Protein AF-A0A8H8CMS2-F1 (afdb_monomer_lite)

InterPro domains:
  IPR013892 Cytochrome c oxidase biogenesis protein Cmc1-like [PF08583] (34-93)

Sequence (104 aa):
MSATRAHAAPDWLVHISFYFTSPYARSALGQKASLRPVCQEFIEALERCHANGWTKFIGACNQNKDDLNHCLRTERLTRTKMNREKAKLRRDKTDQALQEFRAL

Secondary structure (DSSP, 8-state):
---PPPPPPPHHHHHHHHHHH-TTGGG-S---S---GGGHHHHHHHHHHHTSTTTTTTTTTHHHHHHHHHHHHHHHHHHHHHHHHHHHHHHHHHHHHHHHHHT-

Radius of gyration: 25.85 Å; chains: 1; bounding box: 72×26×60 Å

pLDDT: mean 79.19, std 19.65, range [39.0, 97.88]

Foldseek 3Di:
DDDDDDDDDPPVVVVVCCCVPDPPNPPPPDPPPPPPVQLVVLVVLLVVQCVVVVCVVVCVSVVSVVSSVVSVVVVVVVVVVVVVVVVVVVVVVVVVVVVVVVVD

Organism: Psilocybe cubensis (NCBI:txid181762)

Structure (mmCIF, N/CA/C/O backbone):
data_AF-A0A8H8CMS2-F1
#
_entry.id   AF-A0A8H8CMS2-F1
#
loop_
_atom_site.group_PDB
_atom_site.id
_atom_site.type_symbol
_atom_site.label_atom_id
_atom_site.label_alt_id
_atom_site.label_comp_id
_atom_site.label_asym_id
_atom_site.label_entity_id
_atom_site.label_seq_id
_atom_site.pdbx_PDB_ins_code
_atom_site.Cartn_x
_atom_site.Cartn_y
_atom_site.Cartn_z
_atom_site.occupancy
_atom_site.B_iso_or_equiv
_atom_site.auth_seq_id
_atom_site.auth_comp_id
_atom_site.auth_asym_id
_atom_site.auth_atom_id
_atom_site.pdbx_PDB_model_num
ATOM 1 N N . MET A 1 1 ? 48.928 -17.450 41.182 1.00 41.09 1 MET A N 1
ATOM 2 C CA . MET A 1 1 ? 48.007 -17.809 40.081 1.00 41.09 1 MET A CA 1
ATOM 3 C C . MET A 1 1 ? 47.214 -16.557 39.744 1.00 41.09 1 MET A C 1
ATOM 5 O O . MET A 1 1 ? 46.242 -16.252 40.419 1.00 41.09 1 MET A O 1
ATOM 9 N N . SER A 1 2 ? 47.726 -15.754 38.812 1.00 39.00 2 SER A N 1
ATOM 10 C CA . SER A 1 2 ? 47.164 -14.442 38.479 1.00 39.00 2 SER A CA 1
ATOM 11 C C . SER A 1 2 ? 46.068 -14.608 37.432 1.00 39.00 2 SER A C 1
ATOM 13 O O . SER A 1 2 ? 46.341 -15.080 36.332 1.00 39.00 2 SER A O 1
ATOM 15 N N . ALA A 1 3 ? 44.836 -14.238 37.778 1.00 44.59 3 ALA A N 1
ATOM 16 C CA . ALA A 1 3 ? 43.734 -14.160 36.831 1.00 44.59 3 ALA A CA 1
ATOM 17 C C . ALA A 1 3 ? 43.952 -12.945 35.917 1.00 44.59 3 ALA A C 1
ATOM 19 O O . ALA A 1 3 ? 43.883 -11.797 36.358 1.00 44.59 3 ALA A O 1
ATOM 20 N N . THR A 1 4 ? 44.252 -13.189 34.645 1.00 49.25 4 THR A N 1
ATOM 21 C CA . THR A 1 4 ? 44.281 -12.150 33.618 1.00 49.25 4 THR A CA 1
ATOM 22 C C . THR A 1 4 ? 42.850 -11.684 33.348 1.00 49.25 4 THR A C 1
ATOM 24 O O . THR A 1 4 ? 41.976 -12.464 32.975 1.00 49.25 4 THR A O 1
ATOM 27 N N . ARG A 1 5 ? 42.587 -10.391 33.578 1.00 46.09 5 ARG A N 1
ATOM 28 C CA . ARG A 1 5 ? 41.339 -9.725 33.180 1.00 46.09 5 ARG A CA 1
ATOM 29 C C . ARG A 1 5 ? 41.205 -9.825 31.660 1.00 46.09 5 ARG A C 1
ATOM 31 O O . ARG A 1 5 ? 42.033 -9.281 30.936 1.00 46.09 5 ARG A O 1
ATOM 38 N N . ALA A 1 6 ? 40.163 -10.506 31.190 1.00 45.66 6 ALA A N 1
ATOM 39 C CA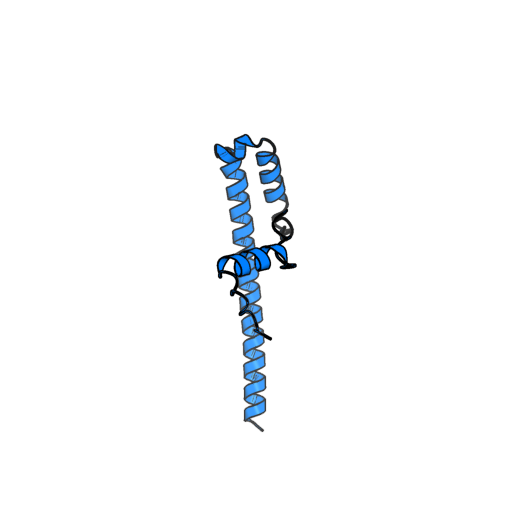 . ALA A 1 6 ? 39.766 -10.481 29.791 1.00 45.66 6 ALA A CA 1
ATOM 40 C C . ALA A 1 6 ? 39.428 -9.036 29.392 1.00 45.66 6 ALA A C 1
ATOM 42 O O . ALA A 1 6 ? 38.608 -8.379 30.038 1.00 45.66 6 ALA A O 1
ATOM 43 N N . HIS A 1 7 ? 40.083 -8.530 28.349 1.00 48.47 7 HIS A N 1
ATOM 44 C CA . HIS A 1 7 ? 39.713 -7.266 27.729 1.00 48.47 7 HIS A CA 1
ATOM 45 C C . HIS A 1 7 ? 38.304 -7.405 27.138 1.00 48.47 7 HIS A C 1
ATOM 47 O O . HIS A 1 7 ? 38.059 -8.287 26.315 1.00 48.47 7 HIS A O 1
ATOM 53 N N . ALA A 1 8 ? 37.377 -6.552 27.579 1.00 55.00 8 ALA A N 1
ATOM 54 C CA . ALA A 1 8 ? 36.060 -6.422 26.971 1.00 55.00 8 ALA A CA 1
ATOM 55 C C . ALA A 1 8 ? 36.228 -6.050 25.490 1.00 55.00 8 ALA A C 1
ATOM 57 O O . ALA A 1 8 ? 36.963 -5.116 25.161 1.00 55.00 8 ALA A O 1
ATOM 58 N N . ALA A 1 9 ? 35.587 -6.808 24.599 1.00 57.81 9 ALA A N 1
ATOM 59 C CA . ALA A 1 9 ? 35.587 -6.500 23.176 1.00 57.81 9 ALA A CA 1
ATOM 60 C C . ALA A 1 9 ? 34.928 -5.123 22.946 1.00 57.81 9 ALA A C 1
ATOM 62 O O . ALA A 1 9 ? 33.917 -4.830 23.586 1.00 57.81 9 ALA A O 1
ATOM 63 N N . PRO A 1 10 ? 35.473 -4.269 22.065 1.00 59.84 10 PRO A N 1
ATOM 64 C CA . PRO A 1 10 ? 34.894 -2.958 21.782 1.00 59.84 10 PRO A CA 1
ATOM 65 C C . PRO A 1 10 ? 33.487 -3.079 21.168 1.00 59.84 10 PRO A C 1
ATOM 67 O O . PRO A 1 10 ? 33.248 -3.951 20.334 1.00 59.84 10 PRO A O 1
ATOM 70 N N . ASP A 1 11 ? 32.575 -2.178 21.553 1.00 63.50 11 ASP A N 1
ATOM 71 C CA . ASP A 1 11 ? 31.128 -2.191 21.236 1.00 63.50 11 ASP A CA 1
ATOM 72 C C . ASP A 1 11 ? 30.771 -2.424 19.751 1.00 63.50 11 ASP A C 1
ATOM 74 O O . ASP A 1 11 ? 29.719 -2.981 19.431 1.00 63.50 11 ASP A O 1
ATOM 78 N N . TRP A 1 12 ? 31.653 -2.062 18.812 1.00 55.38 12 TRP A N 1
ATOM 79 C CA . TRP A 1 12 ? 31.431 -2.288 17.379 1.00 55.38 12 TRP A CA 1
ATOM 80 C C . TRP A 1 12 ? 31.485 -3.774 16.973 1.00 55.38 12 TRP A C 1
ATOM 82 O O . TRP A 1 12 ? 30.819 -4.172 16.014 1.00 55.38 12 TRP A O 1
ATOM 92 N N . LEU A 1 13 ? 32.218 -4.618 17.710 1.00 58.28 13 LEU A N 1
ATOM 93 C CA . LEU A 1 13 ? 32.282 -6.066 17.462 1.00 58.28 13 LEU A CA 1
ATOM 94 C C . LEU A 1 13 ? 30.971 -6.774 17.834 1.00 58.28 13 LEU A C 1
ATOM 96 O O . LEU A 1 13 ? 30.594 -7.747 17.178 1.00 58.28 13 LEU A O 1
ATOM 100 N N . VAL A 1 14 ? 30.235 -6.258 18.824 1.00 58.06 14 VAL A N 1
ATOM 101 C CA . VAL A 1 14 ? 28.911 -6.780 19.203 1.00 58.06 14 VAL A CA 1
ATOM 102 C C . VAL A 1 14 ? 27.889 -6.498 18.093 1.00 58.06 14 VAL A C 1
ATOM 104 O O . VAL A 1 14 ? 27.106 -7.378 17.737 1.00 58.06 14 VAL A O 1
ATOM 107 N N . HIS A 1 15 ? 27.959 -5.321 17.462 1.00 56.34 15 HIS A N 1
ATOM 108 C CA . HIS A 1 15 ? 27.106 -4.960 16.323 1.00 56.34 15 HIS A CA 1
ATOM 109 C C . HIS A 1 15 ? 27.380 -5.796 15.059 1.00 56.34 15 HIS A C 1
ATOM 111 O O . HIS A 1 15 ? 26.435 -6.235 14.401 1.00 56.34 15 HIS A O 1
ATOM 117 N N . ILE A 1 16 ? 28.647 -6.049 14.713 1.00 60.25 16 ILE A N 1
ATOM 118 C CA . ILE A 1 16 ? 28.998 -6.855 13.527 1.00 60.25 16 ILE A CA 1
ATOM 119 C C . ILE A 1 16 ? 28.573 -8.316 13.702 1.00 60.25 16 ILE A C 1
ATOM 121 O O . ILE A 1 16 ? 28.015 -8.913 12.780 1.00 60.25 16 ILE A O 1
ATOM 125 N N . SER A 1 17 ? 28.772 -8.884 14.894 1.00 59.09 17 SER A N 1
ATOM 126 C CA . SER A 1 17 ? 28.347 -10.257 15.181 1.00 59.09 17 SER A CA 1
ATOM 127 C C . SER A 1 17 ? 26.821 -10.411 15.117 1.00 59.09 17 SER A C 1
ATOM 129 O O . SER A 1 17 ? 26.320 -11.407 14.593 1.00 59.09 17 SER A O 1
ATOM 131 N N . PHE A 1 18 ? 26.062 -9.391 15.539 1.00 55.16 18 PHE A N 1
ATOM 132 C CA . PHE A 1 18 ? 24.597 -9.378 15.446 1.00 55.16 18 PHE A CA 1
ATOM 133 C C . PHE A 1 18 ? 24.087 -9.406 13.994 1.00 55.16 18 PHE A C 1
ATOM 135 O O . PHE A 1 18 ? 23.098 -10.073 13.696 1.00 55.16 18 PHE A O 1
ATOM 142 N N . TYR A 1 19 ? 24.783 -8.747 13.062 1.00 58.41 19 TYR A N 1
ATOM 143 C CA . TYR A 1 19 ? 24.443 -8.803 11.635 1.00 58.41 19 TYR A CA 1
ATOM 144 C C . TYR A 1 19 ? 24.736 -10.166 10.999 1.00 58.41 19 TYR A C 1
ATOM 146 O O . TYR A 1 19 ? 23.991 -10.598 10.124 1.00 58.41 19 TYR A O 1
ATOM 154 N N . PHE A 1 20 ? 25.797 -10.853 11.425 1.00 57.44 20 PHE A N 1
ATOM 155 C CA . PHE A 1 20 ? 26.217 -12.113 10.801 1.00 57.44 20 PHE A CA 1
ATOM 156 C C . PHE A 1 20 ? 25.546 -13.358 11.400 1.00 57.44 20 PHE A C 1
ATOM 158 O O . PHE A 1 20 ? 25.399 -14.366 10.710 1.00 57.44 20 PHE A O 1
ATOM 165 N N . THR A 1 21 ? 25.115 -13.295 12.663 1.00 57.19 21 THR A N 1
ATOM 166 C CA . THR A 1 21 ? 24.469 -14.417 13.372 1.00 57.19 21 THR A CA 1
ATOM 167 C C . THR A 1 21 ? 22.947 -14.334 13.392 1.00 57.19 21 THR A C 1
ATOM 169 O O . THR A 1 21 ? 22.285 -15.309 13.746 1.00 57.19 21 THR A O 1
ATOM 172 N N . SER A 1 22 ? 22.366 -13.201 12.986 1.00 51.25 22 SER A N 1
ATOM 173 C CA . SER A 1 22 ? 20.916 -13.066 12.939 1.00 51.25 22 SER A CA 1
ATOM 174 C C . SER A 1 22 ? 20.325 -13.934 11.819 1.00 51.25 22 SER A C 1
ATOM 176 O O . SER A 1 22 ? 20.610 -13.693 10.640 1.00 51.25 22 SER A O 1
ATOM 178 N N . PRO A 1 23 ? 19.413 -14.876 12.131 1.00 56.00 23 PRO A N 1
ATOM 179 C CA . PRO A 1 23 ? 18.656 -15.604 11.113 1.00 56.00 23 PRO A CA 1
ATOM 180 C C . PRO A 1 23 ? 17.753 -14.683 10.266 1.00 56.00 23 PRO A C 1
ATOM 182 O O . PRO A 1 23 ? 17.195 -15.128 9.268 1.00 56.00 23 PRO A O 1
ATOM 185 N N . TYR A 1 24 ? 17.642 -13.391 10.610 1.00 55.00 24 TYR A N 1
ATOM 186 C CA . TYR A 1 24 ? 16.918 -12.377 9.838 1.00 55.00 24 TYR A CA 1
ATOM 187 C C . TYR A 1 24 ? 17.776 -11.603 8.822 1.00 55.00 24 TYR A C 1
ATOM 189 O O . TYR A 1 24 ? 17.217 -10.905 7.975 1.00 55.00 24 TYR A O 1
ATOM 197 N N . ALA A 1 25 ? 19.108 -11.724 8.845 1.00 51.75 25 ALA A N 1
ATOM 198 C CA . ALA A 1 25 ? 19.984 -10.962 7.945 1.00 51.75 25 ALA A CA 1
ATOM 199 C C . ALA A 1 25 ? 20.046 -11.521 6.506 1.00 51.75 25 ALA A C 1
ATOM 201 O O . ALA A 1 25 ? 20.490 -10.834 5.586 1.00 51.75 25 ALA A O 1
ATOM 202 N N . ARG A 1 26 ? 19.542 -12.740 6.264 1.00 50.78 26 ARG A N 1
ATOM 203 C CA . ARG A 1 26 ? 19.523 -13.400 4.941 1.00 50.78 26 ARG A CA 1
ATOM 204 C C . ARG A 1 26 ? 18.265 -13.086 4.110 1.00 50.78 26 ARG A C 1
ATOM 206 O O . ARG A 1 26 ? 17.839 -13.898 3.301 1.00 50.78 26 ARG A O 1
ATOM 213 N N . SER A 1 27 ? 17.672 -11.905 4.269 1.00 48.78 27 SER A N 1
ATOM 214 C CA . SER A 1 27 ? 16.455 -11.514 3.526 1.00 48.78 27 SER A CA 1
ATOM 215 C C . SER A 1 27 ? 16.666 -10.335 2.568 1.00 48.78 27 SER A C 1
ATOM 217 O O . SER A 1 27 ? 15.705 -9.753 2.074 1.00 48.78 27 SER A O 1
ATOM 219 N N . ALA A 1 28 ? 17.919 -9.970 2.277 1.00 48.56 28 ALA A N 1
ATOM 220 C CA . ALA A 1 28 ? 18.255 -8.863 1.376 1.00 48.56 28 ALA A CA 1
ATOM 221 C C . ALA A 1 28 ? 18.448 -9.276 -0.102 1.00 48.56 28 ALA A C 1
ATOM 223 O O . ALA A 1 28 ? 18.992 -8.507 -0.889 1.00 48.56 28 ALA A O 1
ATOM 224 N N . LEU A 1 29 ? 17.980 -10.462 -0.509 1.00 49.53 29 LEU A N 1
ATOM 225 C CA . LEU A 1 29 ? 17.897 -10.876 -1.914 1.00 49.53 29 LEU A CA 1
ATOM 226 C C . LEU A 1 29 ? 16.432 -11.178 -2.253 1.00 49.53 29 LEU A C 1
ATOM 228 O O . LEU A 1 29 ? 15.950 -12.282 -2.034 1.00 49.53 29 LEU A O 1
ATOM 232 N N . GLY A 1 30 ? 15.720 -10.176 -2.778 1.00 46.69 30 GLY A N 1
ATOM 233 C CA . GLY A 1 30 ? 14.397 -10.369 -3.383 1.00 46.69 30 GLY A CA 1
ATOM 234 C C . GLY A 1 30 ? 13.217 -9.877 -2.546 1.00 46.69 30 GLY A C 1
ATOM 235 O O . GLY A 1 30 ? 12.407 -10.659 -2.060 1.00 46.69 30 GLY A O 1
ATOM 236 N N . GLN A 1 31 ? 13.038 -8.556 -2.482 1.00 50.09 31 GLN A N 1
ATOM 237 C CA . GLN A 1 31 ? 11.780 -7.905 -2.084 1.00 50.09 31 GLN A CA 1
ATOM 238 C C . GLN A 1 31 ? 10.646 -8.155 -3.110 1.00 50.09 31 GLN A C 1
ATOM 240 O O . GLN A 1 31 ? 10.061 -7.213 -3.635 1.00 50.09 31 GLN A O 1
ATOM 245 N N . LYS A 1 32 ? 10.331 -9.415 -3.439 1.00 55.00 32 LYS A N 1
ATOM 246 C CA . LYS A 1 32 ? 9.244 -9.781 -4.370 1.00 55.00 32 LYS A CA 1
ATOM 247 C C . LYS A 1 32 ? 8.234 -10.769 -3.778 1.00 55.00 32 LYS A C 1
ATOM 249 O O . LYS A 1 32 ? 7.544 -11.455 -4.513 1.00 55.00 32 LYS A O 1
ATOM 254 N N . ALA A 1 33 ? 8.127 -10.860 -2.453 1.00 45.03 33 ALA A N 1
ATOM 255 C CA . ALA A 1 33 ? 7.216 -11.808 -1.792 1.00 45.03 33 ALA A CA 1
ATOM 256 C C . ALA A 1 33 ? 5.941 -11.159 -1.221 1.00 45.03 33 ALA A C 1
ATOM 258 O O . ALA A 1 33 ? 5.178 -11.794 -0.502 1.00 45.03 33 ALA A O 1
ATOM 259 N N . SER A 1 34 ? 5.680 -9.895 -1.557 1.00 51.31 34 SER A N 1
ATOM 260 C CA . SER A 1 34 ? 4.364 -9.274 -1.375 1.00 51.31 34 SER A CA 1
ATOM 261 C C . SER A 1 34 ? 3.847 -8.771 -2.722 1.00 51.31 34 SER A C 1
ATOM 263 O O . SER A 1 34 ? 3.407 -7.624 -2.833 1.00 51.31 34 SER A O 1
ATOM 265 N N . LEU A 1 35 ? 3.929 -9.604 -3.764 1.00 59.97 35 LEU A N 1
ATOM 266 C CA . LEU A 1 35 ? 3.262 -9.312 -5.025 1.00 59.97 35 LEU A CA 1
ATOM 267 C C . LEU A 1 35 ? 1.759 -9.331 -4.743 1.00 59.97 35 LEU A C 1
ATOM 269 O O . LEU A 1 35 ? 1.158 -10.377 -4.510 1.00 59.97 35 LEU A O 1
ATOM 273 N N . ARG A 1 36 ? 1.161 -8.146 -4.637 1.00 71.06 36 ARG A N 1
ATOM 274 C CA . ARG A 1 36 ? -0.288 -8.013 -4.551 1.00 71.06 36 ARG A CA 1
ATOM 275 C C . ARG A 1 36 ? -0.825 -8.578 -5.869 1.00 71.06 36 ARG A C 1
ATOM 277 O O . ARG A 1 36 ? -0.531 -7.959 -6.889 1.00 71.06 36 ARG A O 1
ATOM 284 N N . PRO A 1 37 ? -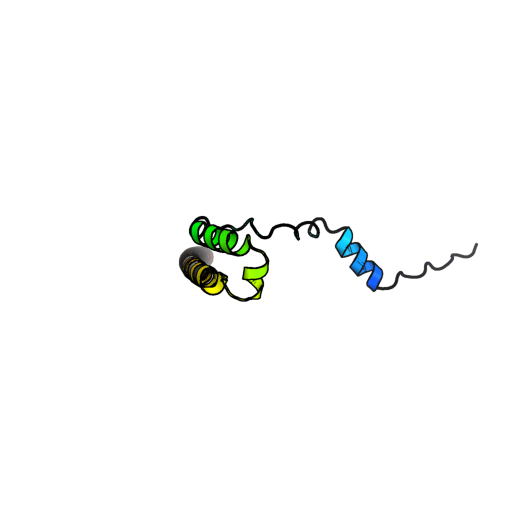1.569 -9.702 -5.889 1.00 79.25 37 PRO A N 1
ATOM 285 C CA . PRO A 1 37 ? -1.970 -10.335 -7.151 1.00 79.25 37 PRO A CA 1
ATOM 286 C C . PRO A 1 37 ? -2.782 -9.372 -8.028 1.00 79.25 37 PRO A C 1
ATOM 288 O O . PRO A 1 37 ? -2.690 -9.407 -9.245 1.00 79.25 37 PRO A O 1
ATOM 291 N N . VAL A 1 38 ? -3.489 -8.429 -7.396 1.00 88.88 38 VAL A N 1
ATOM 292 C CA . VAL A 1 38 ? -4.257 -7.363 -8.056 1.00 88.88 38 VAL A CA 1
ATOM 293 C C . VAL A 1 38 ? -3.387 -6.416 -8.894 1.00 88.88 38 VAL A C 1
ATOM 295 O O . VAL A 1 38 ? -3.874 -5.872 -9.871 1.00 88.88 38 VAL A O 1
ATOM 298 N N . CYS A 1 39 ? -2.115 -6.209 -8.536 1.00 93.75 39 CYS A N 1
ATOM 299 C CA . CYS A 1 39 ? -1.213 -5.301 -9.255 1.00 93.75 39 CYS A CA 1
ATOM 300 C C . CYS A 1 39 ? -0.137 -6.036 -10.066 1.00 93.75 39 CYS A C 1
ATOM 302 O O . CYS A 1 39 ? 0.848 -5.416 -10.464 1.00 93.75 39 CYS A O 1
ATOM 304 N N . GLN A 1 40 ? -0.282 -7.347 -10.281 1.00 92.44 40 GLN A N 1
ATOM 305 C CA . GLN A 1 40 ? 0.740 -8.170 -10.928 1.00 92.44 40 GLN A CA 1
ATOM 306 C C . GLN A 1 40 ? 1.088 -7.673 -12.340 1.00 92.44 40 GLN A C 1
ATOM 308 O O . GLN A 1 40 ? 2.267 -7.526 -12.652 1.00 92.44 40 GLN A O 1
ATOM 313 N N . GLU A 1 41 ? 0.090 -7.315 -13.146 1.00 92.69 41 GLU A N 1
ATOM 314 C CA . GLU A 1 41 ? 0.285 -6.824 -14.518 1.00 92.69 41 GLU A CA 1
ATOM 315 C C . GLU A 1 41 ? 1.150 -5.550 -14.593 1.00 92.69 41 GLU A C 1
ATOM 317 O O . GLU A 1 41 ? 2.033 -5.436 -15.447 1.00 92.69 41 GLU A O 1
ATOM 322 N N . PHE A 1 42 ? 0.972 -4.621 -13.646 1.00 93.12 42 PHE A N 1
ATOM 323 C CA . PHE A 1 42 ? 1.756 -3.385 -13.556 1.00 93.12 42 PHE A CA 1
ATOM 324 C C . PHE A 1 42 ? 3.197 -3.655 -13.121 1.00 93.12 42 PHE A C 1
ATOM 326 O O . PHE A 1 42 ? 4.131 -2.981 -13.558 1.00 93.12 42 PHE A O 1
ATOM 333 N N . ILE A 1 43 ? 3.392 -4.666 -12.271 1.00 92.06 43 ILE A N 1
ATOM 334 C CA . ILE A 1 43 ? 4.727 -5.084 -11.842 1.00 92.06 43 ILE A CA 1
ATOM 335 C C . ILE A 1 43 ? 5.462 -5.730 -13.015 1.00 92.06 43 ILE A C 1
ATOM 337 O O . ILE A 1 43 ? 6.596 -5.351 -13.293 1.00 92.06 43 ILE A O 1
ATOM 341 N N . GLU A 1 44 ? 4.807 -6.618 -13.760 1.00 93.56 44 GLU A N 1
ATOM 342 C CA . GLU A 1 44 ? 5.374 -7.234 -14.962 1.00 93.56 44 GLU A CA 1
ATOM 343 C C . GLU A 1 44 ? 5.680 -6.199 -16.056 1.00 93.56 44 GLU A C 1
ATOM 345 O O . GLU A 1 44 ? 6.685 -6.313 -16.758 1.00 93.56 44 GLU A O 1
ATOM 350 N N . ALA A 1 45 ? 4.853 -5.162 -16.216 1.00 92.19 45 ALA A N 1
ATOM 351 C CA . ALA A 1 45 ? 5.130 -4.053 -17.131 1.00 92.19 45 ALA A CA 1
ATOM 352 C C . ALA A 1 45 ? 6.386 -3.264 -16.722 1.00 92.19 45 ALA A C 1
ATOM 354 O O . ALA A 1 45 ? 7.261 -2.997 -17.553 1.00 92.19 45 ALA A O 1
ATOM 355 N N . LEU A 1 46 ? 6.523 -2.944 -15.432 1.00 92.56 46 LEU A N 1
ATOM 356 C CA . LEU A 1 46 ? 7.696 -2.244 -14.916 1.00 92.56 46 LEU A CA 1
ATOM 357 C C . LEU A 1 46 ? 8.966 -3.106 -14.999 1.00 92.56 46 LEU A C 1
ATOM 359 O O . LEU A 1 46 ? 10.029 -2.599 -15.353 1.00 92.56 46 LEU A O 1
ATOM 363 N N . GLU A 1 47 ? 8.865 -4.407 -14.723 1.00 91.81 47 GLU A N 1
ATOM 364 C CA . GLU A 1 47 ? 9.978 -5.353 -14.850 1.00 91.81 47 GLU A CA 1
ATOM 365 C C . GLU A 1 47 ? 10.445 -5.498 -16.298 1.00 91.81 47 GLU A C 1
ATOM 367 O O . GLU A 1 47 ? 11.647 -5.431 -16.554 1.00 91.81 47 GLU A O 1
ATOM 372 N N . ARG A 1 48 ? 9.511 -5.596 -17.252 1.00 92.38 48 ARG A N 1
ATOM 373 C CA . ARG A 1 48 ? 9.832 -5.583 -18.686 1.00 92.38 48 ARG A CA 1
ATOM 374 C C . ARG A 1 48 ? 10.540 -4.295 -19.097 1.00 92.38 48 ARG A C 1
ATOM 376 O O . ARG A 1 48 ? 11.510 -4.3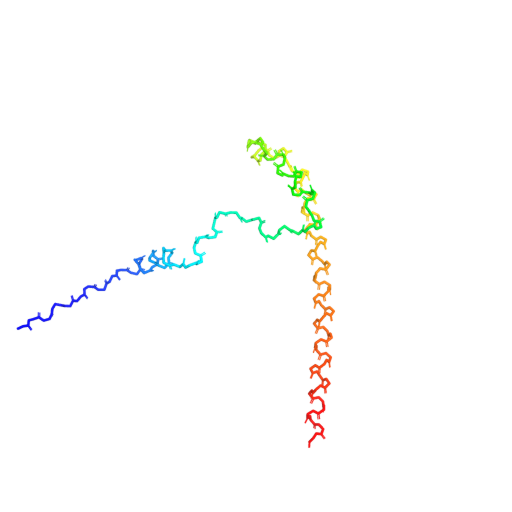53 -19.845 1.00 92.38 48 ARG A O 1
ATOM 383 N N . CYS A 1 49 ? 10.118 -3.143 -18.576 1.00 91.00 49 CYS A N 1
ATOM 384 C CA . CYS A 1 49 ? 10.785 -1.874 -18.863 1.00 91.00 49 CYS A CA 1
ATOM 385 C C . 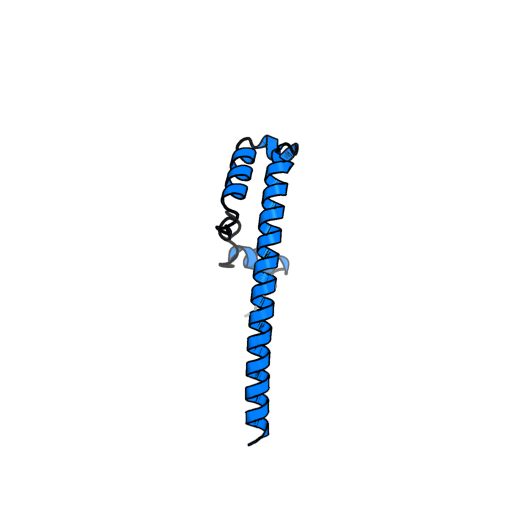CYS A 1 49 ? 12.205 -1.811 -18.272 1.00 91.00 49 CYS A C 1
ATOM 387 O O . CYS A 1 49 ? 13.134 -1.342 -18.932 1.00 91.00 49 CYS A O 1
ATOM 389 N N . HIS A 1 50 ? 12.391 -2.329 -17.054 1.00 92.06 50 HIS A N 1
ATOM 390 C CA . HIS A 1 50 ? 13.687 -2.406 -16.375 1.00 92.06 50 HIS A CA 1
ATOM 391 C C . HIS A 1 50 ? 14.630 -3.488 -16.918 1.00 92.06 50 HIS A C 1
ATOM 393 O O . HIS A 1 50 ? 15.801 -3.487 -16.537 1.00 92.06 50 HIS A O 1
ATOM 399 N N . ALA A 1 51 ? 14.161 -4.392 -17.786 1.00 91.06 51 ALA A N 1
ATOM 400 C CA . ALA A 1 51 ? 15.000 -5.426 -18.397 1.00 91.06 51 ALA A CA 1
ATOM 401 C C . ALA A 1 51 ? 16.229 -4.822 -19.101 1.00 91.06 51 ALA A C 1
ATOM 403 O O . ALA A 1 51 ? 17.326 -5.377 -19.052 1.00 91.06 51 ALA A O 1
ATOM 404 N N . ASN A 1 52 ? 16.068 -3.623 -19.663 1.00 81.62 52 ASN A N 1
ATOM 405 C CA . ASN A 1 52 ? 17.155 -2.818 -20.199 1.00 81.62 52 ASN A CA 1
ATOM 406 C C . ASN A 1 52 ? 17.723 -1.940 -19.076 1.00 81.62 52 ASN A C 1
ATOM 408 O O . ASN A 1 52 ? 17.283 -0.812 -18.907 1.00 81.62 52 ASN A O 1
ATOM 412 N N . GLY A 1 53 ? 18.683 -2.432 -18.288 1.00 80.12 53 GLY A N 1
ATOM 413 C CA . GLY A 1 53 ? 19.094 -1.820 -17.008 1.00 80.12 53 GLY A CA 1
ATOM 414 C C . GLY A 1 53 ? 19.334 -0.295 -16.984 1.00 80.12 53 GLY A C 1
ATOM 415 O O . GLY A 1 53 ? 19.128 0.335 -15.948 1.00 80.12 53 GLY A O 1
ATOM 416 N N . TRP A 1 54 ? 19.696 0.324 -18.112 1.00 82.81 54 TRP A N 1
ATOM 417 C CA . TRP A 1 54 ? 19.868 1.776 -18.256 1.00 82.81 54 TRP A CA 1
ATOM 418 C C . TRP A 1 54 ? 18.557 2.581 -18.186 1.00 82.81 54 TRP A C 1
ATOM 420 O O . TRP A 1 54 ? 18.556 3.700 -17.673 1.00 82.81 54 TRP A O 1
ATOM 430 N N . THR A 1 55 ? 17.428 2.021 -18.635 1.00 83.38 55 THR A N 1
ATOM 431 C CA . THR A 1 55 ? 16.113 2.700 -18.686 1.00 83.38 55 THR A CA 1
ATOM 432 C C . THR A 1 55 ? 15.596 3.087 -17.302 1.00 83.38 55 THR A C 1
ATOM 434 O O . THR A 1 55 ? 14.886 4.084 -17.155 1.00 83.38 55 THR A O 1
ATOM 437 N N . LYS A 1 56 ? 16.010 2.337 -16.274 1.00 82.81 56 LYS A N 1
ATOM 438 C CA . LYS A 1 56 ? 15.716 2.610 -14.865 1.00 82.81 56 LYS A CA 1
ATOM 439 C C . LYS A 1 56 ? 16.308 3.938 -14.391 1.00 82.81 56 LYS A C 1
ATOM 441 O O . LYS A 1 56 ? 15.696 4.613 -13.569 1.00 82.81 56 LYS A O 1
ATOM 446 N N . PHE A 1 57 ? 17.495 4.300 -14.879 1.00 85.00 57 PHE A N 1
ATOM 447 C CA . PHE A 1 57 ? 18.242 5.459 -14.383 1.00 85.00 57 PHE A CA 1
ATOM 448 C C . PHE A 1 57 ? 17.874 6.752 -15.105 1.00 85.00 57 PHE A C 1
ATOM 450 O O . PHE A 1 57 ? 17.858 7.811 -14.488 1.00 85.00 57 PHE A O 1
ATOM 457 N N . ILE A 1 58 ? 17.524 6.663 -16.389 1.00 89.56 58 ILE A N 1
ATOM 458 C CA . ILE A 1 58 ? 17.176 7.831 -17.213 1.00 89.56 58 ILE A CA 1
ATOM 459 C C . ILE A 1 58 ? 15.697 8.242 -17.109 1.00 89.56 58 ILE A C 1
ATOM 461 O O . ILE A 1 58 ? 15.274 9.180 -17.774 1.00 89.56 58 ILE A O 1
ATOM 465 N N . GLY A 1 59 ? 14.890 7.537 -16.306 1.00 88.25 59 GLY A N 1
ATOM 466 C CA . GLY A 1 59 ? 13.464 7.844 -16.125 1.00 88.25 59 GLY A CA 1
ATOM 467 C C . GLY A 1 59 ? 12.553 7.397 -17.276 1.00 88.25 59 GLY A C 1
ATOM 468 O O . GLY A 1 59 ? 11.375 7.746 -17.295 1.00 88.25 59 GLY A O 1
ATOM 469 N N . ALA A 1 60 ? 13.049 6.582 -18.212 1.00 89.81 60 ALA A N 1
ATOM 470 C CA . ALA A 1 60 ? 12.265 6.092 -19.352 1.00 89.81 60 ALA A CA 1
ATOM 471 C C . ALA A 1 60 ? 11.070 5.207 -18.936 1.00 89.81 60 ALA A C 1
ATOM 473 O O . ALA A 1 60 ? 10.113 5.060 -19.689 1.00 89.81 60 ALA A O 1
ATOM 474 N N . CYS A 1 61 ? 11.102 4.643 -17.724 1.00 93.12 61 CYS A N 1
ATOM 475 C CA . CYS A 1 61 ? 10.056 3.771 -17.184 1.00 93.12 61 CYS A CA 1
ATOM 476 C C . CYS A 1 61 ? 9.054 4.476 -16.249 1.00 93.12 61 CYS A C 1
ATOM 478 O O . CYS A 1 61 ? 8.321 3.789 -15.535 1.00 93.12 61 CYS A O 1
ATOM 480 N N . ASN A 1 62 ? 9.015 5.815 -16.214 1.00 92.56 62 ASN A N 1
ATOM 481 C CA . ASN A 1 62 ? 8.185 6.555 -15.253 1.00 92.56 62 ASN A CA 1
ATOM 482 C C . ASN A 1 62 ? 6.686 6.257 -15.385 1.00 92.56 62 ASN A C 1
ATOM 484 O O . ASN A 1 62 ? 6.043 6.070 -14.362 1.00 92.56 62 ASN A O 1
ATOM 488 N N . GLN A 1 63 ? 6.156 6.091 -16.602 1.00 94.06 63 GLN A N 1
ATOM 489 C CA . GLN A 1 63 ? 4.735 5.761 -16.764 1.00 94.06 63 GLN A CA 1
ATOM 490 C C . GLN A 1 63 ? 4.355 4.419 -16.124 1.00 94.06 63 GLN A C 1
ATOM 492 O O . GLN A 1 63 ? 3.485 4.366 -15.264 1.00 94.06 63 GLN A O 1
ATOM 497 N N . ASN A 1 64 ? 5.102 3.350 -16.425 1.00 93.31 64 ASN A N 1
ATOM 498 C CA . ASN A 1 64 ? 4.874 2.036 -15.805 1.00 93.31 64 ASN A CA 1
ATOM 499 C C . ASN A 1 64 ? 4.969 2.094 -14.269 1.00 93.31 64 ASN A C 1
ATOM 501 O O . ASN A 1 64 ? 4.276 1.369 -13.554 1.00 93.31 64 ASN A O 1
ATOM 505 N N . LYS A 1 65 ? 5.854 2.950 -13.745 1.00 92.31 65 LYS A N 1
ATOM 506 C CA . LYS A 1 65 ? 6.000 3.180 -12.306 1.00 92.31 65 LYS A CA 1
ATOM 507 C C . LYS A 1 65 ? 4.796 3.931 -11.730 1.00 92.31 65 LYS A C 1
ATOM 509 O O . LYS A 1 65 ? 4.358 3.589 -10.632 1.00 92.31 65 LYS A O 1
ATOM 514 N N . ASP A 1 66 ? 4.283 4.934 -12.428 1.00 95.69 66 ASP A N 1
ATOM 515 C CA . ASP A 1 66 ? 3.135 5.728 -11.992 1.00 95.69 66 ASP A CA 1
ATOM 516 C C . ASP A 1 66 ? 1.852 4.892 -11.987 1.00 95.69 66 ASP A C 1
ATOM 518 O O . ASP A 1 66 ? 1.126 4.897 -10.988 1.00 95.69 66 ASP A O 1
ATOM 522 N N . ASP A 1 67 ? 1.651 4.060 -13.008 1.00 95.19 67 ASP A N 1
ATOM 523 C CA . ASP A 1 67 ? 0.546 3.101 -13.073 1.00 95.19 67 ASP A CA 1
ATOM 524 C C . ASP A 1 67 ? 0.603 2.092 -11.915 1.00 95.19 67 ASP A C 1
ATOM 526 O O . ASP A 1 67 ? -0.383 1.869 -11.199 1.00 95.19 67 ASP A O 1
ATOM 530 N N . LEU A 1 68 ? 1.792 1.539 -11.645 1.00 94.94 68 LEU A N 1
ATOM 531 C CA . LEU A 1 68 ? 2.006 0.656 -10.501 1.00 94.94 68 LEU A CA 1
ATOM 532 C C . LEU A 1 68 ? 1.713 1.366 -9.170 1.00 94.94 68 LEU A C 1
ATOM 534 O O . LEU A 1 68 ? 1.059 0.798 -8.289 1.00 94.94 68 LEU A O 1
ATOM 538 N N . ASN A 1 69 ? 2.167 2.610 -9.009 1.00 94.88 69 ASN A N 1
ATOM 539 C CA . ASN A 1 69 ? 1.907 3.404 -7.809 1.00 94.88 69 ASN A CA 1
ATOM 540 C C . ASN A 1 69 ? 0.409 3.651 -7.611 1.00 94.88 69 ASN A C 1
ATOM 542 O O . ASN A 1 69 ? -0.081 3.545 -6.482 1.00 94.88 69 ASN A O 1
ATOM 546 N N . HIS A 1 70 ? -0.324 3.941 -8.687 1.00 96.06 70 HIS A N 1
ATOM 547 C CA . HIS A 1 70 ? -1.768 4.131 -8.643 1.00 96.06 70 HIS A CA 1
ATOM 548 C C . HIS A 1 70 ? -2.492 2.847 -8.216 1.00 96.06 70 HIS A C 1
ATOM 550 O O . HIS A 1 70 ? -3.331 2.882 -7.304 1.00 96.06 70 HIS A O 1
ATOM 556 N N . CYS A 1 71 ? -2.111 1.700 -8.790 1.00 95.75 71 CYS A N 1
ATOM 557 C CA . CYS A 1 71 ? -2.653 0.407 -8.385 1.00 95.75 71 CYS A CA 1
ATOM 558 C C . CYS A 1 71 ? -2.419 0.161 -6.890 1.00 95.75 71 CYS A C 1
ATOM 560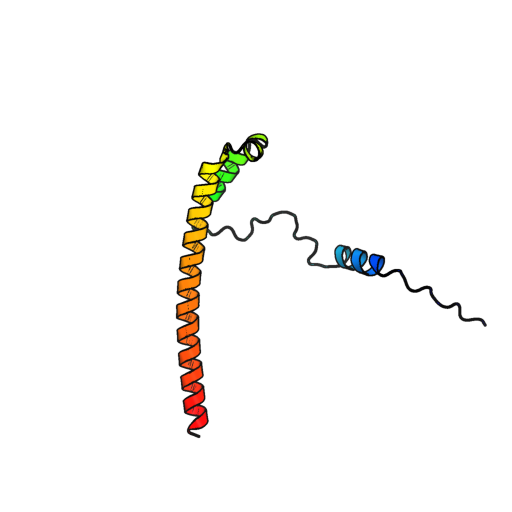 O O . CYS A 1 71 ? -3.379 0.015 -6.131 1.00 95.75 71 CYS A O 1
ATOM 562 N N . LEU A 1 72 ? -1.160 0.223 -6.435 1.00 94.38 72 LEU A N 1
ATOM 563 C CA . LEU A 1 72 ? -0.774 -0.018 -5.038 1.00 94.38 72 LEU A CA 1
ATOM 564 C C . LEU A 1 72 ? -1.432 0.964 -4.057 1.00 94.38 72 LEU A C 1
ATOM 566 O O . LEU A 1 72 ? -1.724 0.609 -2.907 1.00 94.38 72 LEU A O 1
ATOM 570 N N . ARG A 1 73 ? -1.681 2.205 -4.487 1.00 94.75 73 ARG A N 1
ATOM 571 C CA . ARG A 1 73 ? -2.380 3.206 -3.677 1.00 94.75 73 ARG A CA 1
ATOM 572 C C . ARG A 1 73 ? -3.834 2.818 -3.446 1.00 94.75 73 ARG A C 1
ATOM 574 O O . ARG A 1 73 ? -4.284 2.868 -2.296 1.00 94.75 73 ARG A O 1
ATOM 581 N N . THR A 1 74 ? -4.536 2.424 -4.503 1.00 95.00 74 THR A N 1
ATOM 582 C CA . THR A 1 74 ? -5.932 1.965 -4.456 1.00 95.00 74 THR A CA 1
ATOM 583 C C . THR A 1 74 ? -6.060 0.725 -3.579 1.00 95.00 74 THR A C 1
ATOM 585 O O . THR A 1 74 ? -6.865 0.671 -2.652 1.00 95.00 74 THR A O 1
ATOM 588 N N . GLU A 1 75 ? -5.163 -0.226 -3.789 1.00 94.38 75 GLU A N 1
ATOM 589 C CA . GLU A 1 75 ? -4.962 -1.426 -2.986 1.00 94.38 75 GLU A CA 1
ATOM 590 C C . GLU A 1 75 ? -4.901 -1.147 -1.479 1.00 94.38 75 GLU A C 1
ATOM 592 O O . GLU A 1 75 ? -5.670 -1.687 -0.674 1.00 94.38 75 GLU A O 1
ATOM 597 N N . ARG A 1 76 ? -4.007 -0.226 -1.101 1.00 94.00 76 ARG A N 1
ATOM 598 C CA . ARG A 1 76 ? -3.813 0.203 0.282 1.00 94.00 76 ARG A CA 1
ATOM 599 C C . ARG A 1 76 ? -5.093 0.803 0.852 1.00 94.00 76 ARG A C 1
ATOM 601 O O . ARG A 1 76 ? -5.445 0.484 1.984 1.00 94.00 76 ARG A O 1
ATOM 608 N N . LEU A 1 77 ? -5.791 1.647 0.091 1.00 96.06 77 LEU A N 1
ATOM 609 C CA . LEU A 1 77 ? -7.052 2.257 0.525 1.00 96.06 77 LEU A CA 1
ATOM 610 C C . LEU A 1 77 ? -8.129 1.204 0.791 1.00 96.06 77 LEU A C 1
ATOM 612 O O . LEU A 1 77 ? -8.762 1.244 1.848 1.00 96.06 77 LEU A O 1
ATOM 616 N N . THR A 1 78 ? -8.281 0.229 -0.104 1.00 94.88 78 THR A N 1
ATOM 617 C CA . THR A 1 78 ? -9.233 -0.875 0.058 1.00 94.88 78 THR A CA 1
ATOM 618 C C . THR A 1 78 ? -8.949 -1.669 1.328 1.00 94.88 78 THR A C 1
ATOM 620 O O . THR A 1 78 ? -9.846 -1.872 2.148 1.00 94.88 78 THR A O 1
ATOM 623 N N . ARG A 1 79 ? -7.688 -2.050 1.571 1.00 93.38 79 ARG A N 1
ATOM 624 C CA . ARG A 1 79 ? -7.310 -2.738 2.816 1.00 93.38 79 ARG A CA 1
ATOM 625 C C . ARG A 1 79 ? -7.565 -1.885 4.048 1.00 93.38 79 ARG A C 1
ATOM 627 O O . ARG A 1 79 ? -8.089 -2.396 5.032 1.00 93.38 79 ARG A O 1
ATOM 634 N N . THR A 1 80 ? -7.192 -0.607 4.014 1.00 95.44 80 THR A N 1
ATOM 635 C CA . THR A 1 80 ? -7.396 0.303 5.144 1.00 95.44 80 THR A CA 1
ATOM 636 C C . THR A 1 80 ? -8.880 0.433 5.469 1.00 95.44 80 THR A C 1
ATOM 638 O O . THR A 1 80 ? -9.240 0.386 6.644 1.00 95.44 80 THR A O 1
ATOM 641 N N . LYS A 1 81 ? -9.755 0.503 4.456 1.00 97.44 81 LYS A N 1
ATOM 642 C CA . LYS A 1 81 ? -11.212 0.483 4.642 1.00 97.44 81 LYS A CA 1
ATOM 643 C C . LYS A 1 81 ? -11.668 -0.815 5.311 1.00 97.44 81 LYS A C 1
ATOM 645 O O . LYS A 1 81 ? -12.313 -0.760 6.352 1.00 97.44 81 LYS A O 1
ATOM 650 N N . MET A 1 82 ? -11.265 -1.972 4.786 1.00 96.38 82 MET A N 1
ATOM 651 C CA . MET A 1 82 ? -11.631 -3.274 5.365 1.00 96.38 82 MET A CA 1
ATOM 652 C C . MET A 1 82 ? -11.125 -3.443 6.801 1.00 96.38 82 MET A C 1
ATOM 654 O O . MET A 1 82 ? -11.841 -3.950 7.660 1.00 96.38 82 MET A O 1
ATOM 658 N N . ASN A 1 83 ? -9.904 -2.993 7.084 1.00 96.56 83 ASN A N 1
ATOM 659 C CA . ASN A 1 83 ? -9.329 -3.031 8.423 1.00 96.56 83 ASN A CA 1
ATOM 660 C C . ASN A 1 83 ? -10.071 -2.095 9.377 1.00 96.56 83 ASN A C 1
ATOM 662 O O . ASN A 1 83 ? -10.285 -2.464 10.528 1.00 96.56 83 ASN A O 1
ATOM 666 N N . ARG A 1 84 ? -10.498 -0.917 8.905 1.00 97.44 84 ARG A N 1
ATOM 667 C CA . ARG A 1 84 ? -11.317 0.012 9.689 1.00 97.44 84 ARG A CA 1
ATOM 668 C C . ARG A 1 84 ? -12.660 -0.612 10.054 1.00 97.44 84 ARG A C 1
ATOM 670 O O . ARG A 1 84 ? -13.032 -0.556 11.220 1.00 97.44 84 ARG A O 1
ATOM 677 N N . GLU A 1 85 ? -13.348 -1.244 9.106 1.00 97.81 85 GLU A N 1
ATOM 678 C CA . GLU A 1 85 ? -14.623 -1.917 9.387 1.00 97.81 85 GLU A CA 1
ATOM 679 C C . GLU A 1 85 ? -14.440 -3.105 10.340 1.00 97.81 85 GLU A C 1
ATOM 681 O O . GLU A 1 85 ? -15.138 -3.207 11.345 1.00 97.81 85 GLU A O 1
ATOM 686 N N . LYS A 1 86 ? -13.420 -3.947 10.127 1.00 97.88 86 LYS A N 1
ATOM 687 C CA . LYS A 1 86 ? -13.083 -5.032 11.066 1.00 97.88 86 LYS A CA 1
ATOM 688 C C . LYS A 1 86 ? -12.735 -4.513 12.462 1.00 97.88 86 LYS A C 1
ATOM 690 O O . LYS A 1 86 ? -13.063 -5.159 13.453 1.00 97.88 86 LYS A O 1
ATOM 695 N N . ALA A 1 87 ? -12.059 -3.369 12.558 1.00 97.50 87 ALA A N 1
ATOM 696 C CA . ALA A 1 87 ? -11.723 -2.758 13.837 1.00 97.50 87 ALA A CA 1
ATOM 697 C C . ALA A 1 87 ? -12.967 -2.244 14.571 1.00 97.50 87 ALA A C 1
ATOM 699 O O . ALA A 1 87 ? -13.031 -2.423 15.782 1.00 97.50 87 ALA A O 1
ATOM 700 N N . LYS A 1 88 ? -13.949 -1.666 13.864 1.00 97.62 88 LYS A N 1
ATOM 701 C CA . LYS A 1 88 ? -15.245 -1.288 14.456 1.00 97.62 88 LYS A CA 1
ATOM 702 C C . LYS A 1 88 ? -15.966 -2.511 15.012 1.00 97.62 88 LYS A C 1
ATOM 704 O O . LYS A 1 88 ? -16.206 -2.559 16.206 1.00 97.62 88 LYS A O 1
ATOM 709 N N . LEU A 1 89 ? -16.135 -3.560 14.201 1.00 97.56 89 LEU A N 1
ATOM 710 C CA . LEU A 1 89 ? -16.790 -4.800 14.640 1.00 97.56 89 LEU A CA 1
ATOM 711 C C . LEU A 1 89 ? -16.116 -5.429 15.866 1.00 97.56 89 LEU A C 1
ATOM 713 O O . LEU A 1 89 ? -16.776 -6.016 16.717 1.00 97.56 89 LEU A O 1
ATOM 717 N N . ARG A 1 90 ? -14.784 -5.342 15.958 1.00 96.75 90 ARG A N 1
ATOM 718 C CA . ARG A 1 90 ? -14.049 -5.801 17.142 1.00 96.75 90 ARG A CA 1
ATOM 719 C C . ARG A 1 90 ? -14.304 -4.923 18.364 1.00 96.75 90 ARG A C 1
ATOM 721 O O . ARG A 1 90 ? -14.428 -5.477 19.446 1.00 96.75 90 ARG A O 1
ATOM 728 N N . ARG A 1 91 ? -14.364 -3.598 18.194 1.00 97.12 91 ARG A N 1
ATOM 729 C CA . ARG A 1 91 ? -14.685 -2.658 19.278 1.00 97.12 91 ARG A CA 1
ATOM 730 C C . ARG A 1 91 ? -16.092 -2.902 19.801 1.00 97.12 91 ARG A C 1
ATOM 732 O O . ARG A 1 91 ? -16.223 -3.124 20.991 1.00 97.12 91 ARG A O 1
ATOM 739 N N . ASP A 1 92 ? -17.079 -3.010 18.916 1.00 97.44 92 ASP A N 1
ATOM 740 C CA . ASP A 1 92 ? -18.474 -3.247 19.302 1.00 97.44 92 ASP A CA 1
ATOM 741 C C . ASP A 1 92 ? -18.611 -4.534 20.135 1.00 97.44 92 ASP A C 1
ATOM 743 O O . ASP A 1 92 ? -19.257 -4.538 21.178 1.00 97.44 92 ASP A O 1
ATOM 747 N N . LYS A 1 93 ? -17.922 -5.614 19.734 1.00 96.88 93 LYS A N 1
ATOM 748 C CA . LYS A 1 93 ? -17.876 -6.872 20.503 1.00 96.88 93 LYS A CA 1
ATOM 749 C C . LYS A 1 93 ? -17.201 -6.717 21.864 1.00 96.88 93 LYS A C 1
ATOM 751 O O . LYS A 1 93 ? -17.663 -7.296 22.841 1.00 96.88 93 LYS A O 1
ATOM 756 N N . THR A 1 94 ? -16.090 -5.984 21.930 1.00 96.94 94 THR A N 1
ATOM 757 C CA . THR A 1 94 ? -15.405 -5.707 23.199 1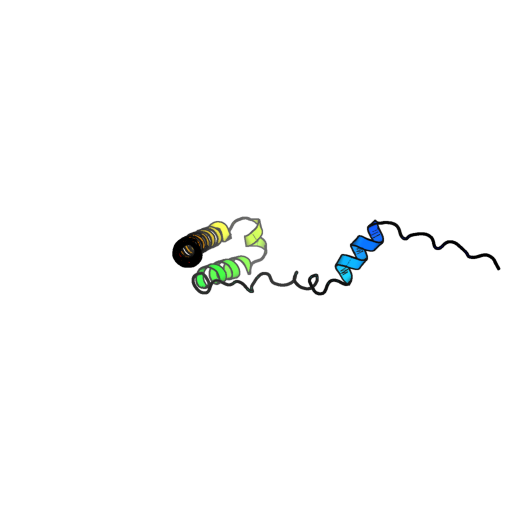.00 96.94 94 THR A CA 1
ATOM 758 C C . THR A 1 94 ? -16.283 -4.869 24.124 1.00 96.94 94 THR A C 1
ATOM 760 O O . THR A 1 94 ? -16.356 -5.171 25.311 1.00 96.94 94 THR A O 1
ATOM 763 N N . ASP A 1 95 ? -16.971 -3.862 23.592 1.00 96.88 95 ASP A N 1
ATOM 764 C CA . ASP A 1 95 ? -17.847 -2.981 24.361 1.00 96.88 95 ASP A CA 1
ATOM 765 C C . ASP A 1 95 ? -19.073 -3.742 24.886 1.00 96.88 95 ASP A C 1
ATOM 767 O O . ASP A 1 95 ? -19.423 -3.588 26.054 1.00 96.88 95 ASP A O 1
ATOM 771 N N . GLN A 1 96 ? -19.669 -4.624 24.073 1.00 96.69 96 GLN A N 1
ATOM 772 C CA . GLN A 1 96 ? -20.741 -5.532 24.500 1.00 96.69 96 GLN A CA 1
ATOM 773 C C . GLN A 1 96 ? -20.281 -6.469 25.623 1.00 96.69 96 GLN A C 1
ATOM 775 O O . GLN A 1 96 ? -20.894 -6.492 26.686 1.00 96.69 96 GLN A O 1
ATOM 780 N N . ALA A 1 97 ? -19.157 -7.169 25.440 1.00 96.12 97 ALA A N 1
ATOM 781 C CA . ALA A 1 97 ? -18.616 -8.069 26.462 1.00 96.12 97 ALA A CA 1
ATOM 782 C C . ALA A 1 97 ? -18.266 -7.329 27.768 1.00 96.12 97 ALA A C 1
ATOM 784 O O . ALA A 1 97 ? -18.437 -7.859 28.864 1.00 96.12 97 ALA A O 1
ATOM 785 N N . LEU A 1 98 ? -17.793 -6.082 27.669 1.00 97.19 98 LEU A N 1
ATOM 786 C CA . LEU A 1 98 ? -17.518 -5.239 28.829 1.00 97.19 98 LEU A CA 1
ATOM 787 C C . LEU A 1 98 ? -18.803 -4.819 29.555 1.00 97.19 98 LEU A C 1
ATOM 789 O O . LEU A 1 98 ? -18.807 -4.755 30.782 1.00 97.19 98 LEU A O 1
ATOM 793 N N . GLN A 1 99 ? -19.876 -4.514 28.824 1.00 96.56 99 GLN A N 1
ATOM 794 C CA . GLN A 1 99 ? -21.180 -4.204 29.415 1.00 96.56 99 GLN A CA 1
ATOM 795 C C . GLN A 1 99 ? -21.774 -5.421 30.126 1.00 96.56 99 GLN A C 1
ATOM 797 O O . GLN A 1 99 ? -22.213 -5.284 31.263 1.00 96.56 99 GLN A O 1
ATOM 802 N N . GLU A 1 100 ? -21.721 -6.598 29.499 1.00 95.56 100 GLU A N 1
ATOM 803 C CA . GLU A 1 100 ? -22.152 -7.863 30.106 1.00 95.56 100 GLU A CA 1
ATOM 804 C C . GLU A 1 100 ? -21.383 -8.154 31.399 1.00 95.56 100 GLU A C 1
ATOM 806 O O . GLU A 1 100 ? -21.994 -8.432 32.426 1.00 95.56 100 GLU A O 1
ATOM 811 N N . PHE A 1 101 ? -20.052 -8.008 31.388 1.00 94.38 101 PHE A N 1
ATOM 812 C CA . PHE A 1 101 ? -19.230 -8.203 32.584 1.00 94.38 101 PHE A CA 1
ATOM 813 C C . PHE A 1 101 ? -19.565 -7.217 33.712 1.00 94.38 101 PHE A C 1
ATOM 815 O O . PHE A 1 101 ? -19.531 -7.588 34.877 1.00 94.38 101 PHE A O 1
ATOM 822 N N . ARG A 1 102 ? -19.886 -5.959 33.382 1.00 92.94 102 ARG A N 1
ATOM 823 C CA . ARG A 1 102 ? -20.266 -4.931 34.369 1.00 92.94 102 ARG A CA 1
ATOM 824 C C . ARG A 1 102 ? -21.660 -5.134 34.967 1.00 92.94 102 ARG A C 1
ATOM 826 O O . ARG A 1 102 ? -21.962 -4.486 35.963 1.00 92.94 102 ARG A O 1
ATOM 833 N N . ALA A 1 103 ? -22.513 -5.927 34.322 1.00 92.19 103 ALA A N 1
ATOM 834 C CA . ALA A 1 103 ? -23.875 -6.199 34.772 1.00 92.19 103 ALA A CA 1
ATOM 835 C C . ALA A 1 103 ? -23.977 -7.413 35.718 1.00 92.19 103 ALA A C 1
ATOM 837 O O . ALA A 1 103 ? -25.057 -7.650 36.261 1.00 92.19 103 ALA A O 1
ATOM 838 N N . LEU A 1 104 ? -22.882 -8.167 35.893 1.00 77.44 104 LEU A N 1
ATOM 839 C CA . LEU A 1 104 ? -22.710 -9.213 36.910 1.00 77.44 104 LEU A CA 1
ATOM 840 C C . LEU A 1 104 ? -22.282 -8.604 38.251 1.00 77.44 104 LEU A C 1
ATOM 842 O O . LEU A 1 104 ? -22.729 -9.142 39.287 1.00 77.44 104 LEU A O 1
#